Protein AF-A0A8C2CU09-F1 (afdb_monomer_lite)

Radius of gyration: 35.35 Å; chains: 1; bounding box: 83×56×69 Å

InterPro domains:
  IPR028260 FAM177 family [PF14774] (1-52)
  IPR028260 FAM177 family [PTHR31206] (1-93)

Foldseek 3Di:
DVVVVVVVVVVVVVVVVVVCVVVCVPPDPCVVVVVVVVVVVVVVVVVVVVVVVVVVVVVVVVVVCVVDVDDDPPPDPPDDDDDDDDDDDDDDDDDDDDDDDDDDDDDDD

Sequence (109 aa):
MWRVATSTISVCDYLGEKMASLLGITTPKYQYAIDEYYRIKKEEEEEEEENRLSEEAERRFEEQHNQDGQQPKIEQPEGTASFVNVTFELEQESHATSDANKVPAPIPS

Organism: Cyprinus carpio (NCBI:txid7962)

Secondary structure (DSSP, 8-state):
-HHHHHHHHHHHHHHHHHHHHHTTTTS-TTHHHHHHHHHHHHHHHHHHHHHHHHHHHHHHHHHHHHH-----------S-----------------------PPPPPP-

pLDDT: mean 72.43, std 21.8, range [26.66, 95.94]

Structure (mmCIF, N/CA/C/O backbone):
data_AF-A0A8C2CU09-F1
#
_entry.id   AF-A0A8C2CU09-F1
#
loop_
_atom_site.group_PDB
_atom_site.id
_atom_site.type_symbol
_atom_site.label_atom_id
_atom_site.label_alt_id
_atom_site.label_comp_id
_atom_site.label_asym_id
_atom_site.label_entity_id
_atom_site.label_seq_id
_atom_site.pdbx_PDB_ins_code
_atom_site.Cartn_x
_atom_site.Cartn_y
_atom_site.Cartn_z
_atom_site.occupancy
_atom_site.B_iso_or_equiv
_atom_site.auth_seq_id
_atom_site.auth_comp_id
_atom_site.auth_asym_id
_atom_site.auth_atom_id
_atom_site.pdbx_PDB_model_num
ATOM 1 N N . MET A 1 1 ? 36.358 12.960 -21.775 1.00 60.00 1 MET A N 1
ATOM 2 C CA . MET A 1 1 ? 35.693 11.733 -22.276 1.00 60.00 1 MET A CA 1
ATOM 3 C C . MET A 1 1 ? 35.152 10.822 -21.168 1.00 60.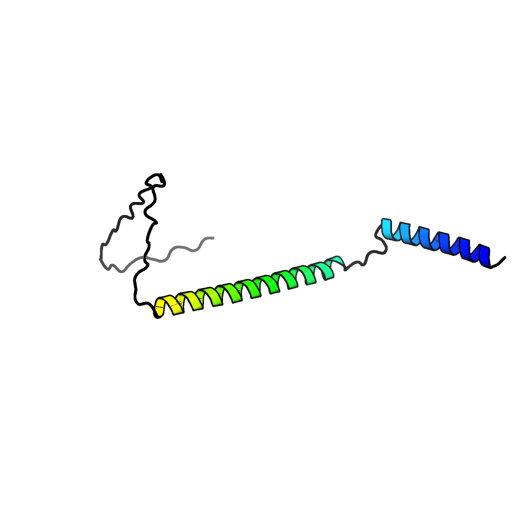00 1 MET A C 1
ATOM 5 O O . MET A 1 1 ? 34.073 10.286 -21.353 1.00 60.00 1 MET A O 1
ATOM 9 N N . TRP A 1 2 ? 35.806 10.692 -20.004 1.00 64.12 2 TRP A N 1
ATOM 10 C CA . TRP A 1 2 ? 35.372 9.773 -18.930 1.00 64.12 2 TRP A CA 1
ATOM 11 C C . TRP A 1 2 ? 33.961 10.046 -18.361 1.00 64.12 2 TRP A C 1
ATOM 13 O O . TRP A 1 2 ? 33.202 9.115 -18.138 1.00 64.12 2 TRP A O 1
ATOM 23 N N . ARG A 1 3 ? 33.558 11.321 -18.241 1.00 69.56 3 ARG A N 1
ATOM 24 C CA . ARG A 1 3 ? 32.243 11.723 -17.694 1.00 69.56 3 ARG A CA 1
ATOM 25 C C . ARG A 1 3 ? 31.033 11.211 -18.494 1.00 69.56 3 ARG A C 1
ATOM 27 O O . ARG A 1 3 ? 29.991 10.947 -17.911 1.00 69.56 3 ARG A O 1
ATOM 34 N N . VAL A 1 4 ? 31.157 11.073 -19.817 1.00 76.75 4 VAL A N 1
ATOM 35 C CA . VAL A 1 4 ? 30.044 10.650 -20.696 1.00 76.75 4 VAL A CA 1
ATOM 36 C C . VAL A 1 4 ? 29.816 9.137 -20.600 1.00 76.75 4 VAL A C 1
ATOM 38 O O . VAL A 1 4 ? 28.677 8.670 -20.604 1.00 76.75 4 VAL A O 1
ATOM 41 N N . ALA A 1 5 ? 30.902 8.376 -20.427 1.00 73.81 5 ALA A N 1
ATOM 42 C CA . ALA A 1 5 ? 30.838 6.944 -20.154 1.00 73.81 5 ALA A CA 1
ATOM 43 C C . ALA A 1 5 ? 30.133 6.664 -18.813 1.00 73.81 5 ALA A C 1
ATOM 45 O O . ALA A 1 5 ? 29.277 5.784 -18.747 1.00 73.81 5 ALA A O 1
ATOM 46 N N . THR A 1 6 ? 30.405 7.467 -17.775 1.00 81.69 6 THR A N 1
ATOM 47 C CA . THR A 1 6 ? 29.735 7.344 -16.468 1.00 81.69 6 THR A CA 1
ATOM 48 C C . THR A 1 6 ? 28.250 7.729 -16.515 1.00 81.69 6 THR A C 1
ATOM 50 O O . THR A 1 6 ? 27.431 7.126 -15.830 1.00 81.69 6 THR A O 1
ATOM 53 N N . SER A 1 7 ? 27.862 8.699 -17.350 1.00 80.12 7 SER A N 1
ATOM 54 C CA . SER A 1 7 ? 26.437 9.013 -17.538 1.00 80.12 7 SER A CA 1
ATOM 55 C C . SER A 1 7 ? 25.674 7.852 -18.171 1.00 80.12 7 SER A C 1
ATOM 57 O O . SER A 1 7 ? 24.571 7.538 -17.737 1.00 80.12 7 SER A O 1
ATOM 59 N N . THR A 1 8 ? 26.258 7.185 -19.164 1.00 85.62 8 THR A N 1
ATOM 60 C CA . THR A 1 8 ? 25.569 6.089 -19.862 1.00 85.62 8 THR A CA 1
ATOM 61 C C . THR A 1 8 ? 25.401 4.870 -18.953 1.00 85.62 8 THR A C 1
ATOM 63 O O . THR A 1 8 ? 24.310 4.309 -18.903 1.00 85.62 8 THR A O 1
ATOM 66 N N . ILE A 1 9 ? 26.430 4.510 -18.169 1.00 89.31 9 ILE A N 1
ATOM 67 C CA . ILE A 1 9 ? 26.319 3.407 -17.197 1.00 89.31 9 ILE A CA 1
ATOM 68 C C . ILE A 1 9 ? 25.254 3.714 -16.129 1.00 89.31 9 ILE A C 1
ATOM 70 O O . ILE A 1 9 ? 24.418 2.862 -15.864 1.00 89.31 9 ILE A O 1
ATOM 74 N N . SER A 1 10 ? 25.170 4.958 -15.629 1.00 89.31 10 SER A N 1
ATOM 75 C CA . SER A 1 10 ? 24.158 5.329 -14.623 1.00 89.31 10 SER A CA 1
ATOM 76 C C . SER A 1 10 ? 22.715 5.256 -15.132 1.00 89.31 10 SER A C 1
ATOM 78 O O . SER A 1 10 ? 21.803 4.930 -14.376 1.00 89.31 10 SER A O 1
ATOM 80 N N . VAL A 1 11 ? 22.489 5.543 -16.420 1.00 91.69 11 VAL A N 1
ATOM 81 C CA . VAL A 1 11 ? 21.156 5.421 -17.030 1.00 91.69 11 VAL A CA 1
ATOM 82 C C . VAL A 1 11 ? 20.780 3.949 -17.182 1.00 91.69 11 VAL A C 1
ATOM 84 O O . VAL A 1 11 ? 19.631 3.586 -16.929 1.00 91.69 11 VAL A O 1
ATOM 87 N N . CYS A 1 12 ? 21.742 3.098 -17.550 1.00 91.19 12 CYS A N 1
ATOM 88 C CA . CYS A 1 12 ? 21.544 1.652 -17.574 1.00 91.19 12 CYS A CA 1
ATOM 89 C C . CYS A 1 12 ? 21.245 1.091 -16.179 1.00 91.19 12 CYS A C 1
ATOM 91 O O . CYS A 1 12 ? 20.323 0.289 -16.061 1.00 91.19 12 CYS A O 1
ATOM 93 N N . ASP A 1 13 ? 21.953 1.539 -15.139 1.00 90.69 13 ASP A N 1
ATOM 94 C CA . ASP A 1 13 ? 21.698 1.117 -13.756 1.00 90.69 13 ASP A CA 1
ATOM 95 C C . ASP A 1 13 ? 20.285 1.511 -13.312 1.00 90.69 13 ASP A C 1
ATOM 97 O O . ASP A 1 13 ? 19.531 0.666 -12.835 1.00 90.69 13 ASP A O 1
ATOM 101 N N . TYR A 1 14 ? 19.874 2.759 -13.563 1.00 93.19 14 TYR A N 1
ATOM 102 C CA . TYR A 1 14 ? 18.526 3.229 -13.232 1.00 93.19 14 TYR A CA 1
ATOM 103 C C . TYR A 1 14 ? 17.436 2.427 -13.952 1.00 93.19 14 TYR A C 1
ATOM 105 O O . TYR A 1 14 ? 16.456 2.000 -13.338 1.00 93.19 14 TYR A O 1
ATOM 113 N N . LEU A 1 15 ? 17.589 2.204 -15.261 1.00 94.00 15 LEU A N 1
ATOM 114 C CA . LEU A 1 15 ? 16.609 1.439 -16.026 1.00 94.00 15 LEU A CA 1
ATOM 115 C C . LEU A 1 15 ? 16.593 -0.032 -15.590 1.00 94.00 15 LEU A C 1
ATOM 117 O O . LEU A 1 15 ? 15.518 -0.614 -15.455 1.00 94.00 15 LEU A O 1
ATOM 121 N N . GLY A 1 16 ? 17.762 -0.615 -15.323 1.00 94.81 16 GLY A N 1
ATOM 122 C CA . GLY A 1 16 ? 17.910 -1.976 -14.818 1.00 94.81 16 GLY A CA 1
ATOM 123 C C . GLY A 1 16 ? 17.245 -2.163 -13.458 1.00 94.81 16 GLY A C 1
ATOM 124 O O . GLY A 1 16 ? 16.473 -3.102 -13.283 1.00 94.81 16 GLY A O 1
ATOM 125 N N . GLU A 1 17 ? 17.452 -1.235 -12.526 1.00 93.31 17 GLU A N 1
ATOM 126 C CA . GLU A 1 17 ? 16.809 -1.246 -11.211 1.00 93.31 17 GLU A CA 1
ATOM 127 C C . GLU A 1 17 ? 15.287 -1.097 -11.325 1.00 93.31 17 GLU A C 1
ATOM 129 O O . GLU A 1 17 ? 14.536 -1.815 -10.657 1.00 93.31 17 GLU A O 1
ATOM 134 N N . LYS A 1 18 ? 14.804 -0.218 -12.215 1.00 93.56 18 LYS A N 1
ATOM 135 C CA . LYS A 1 18 ? 13.365 -0.065 -12.469 1.00 93.56 18 LYS A CA 1
ATOM 136 C C . LYS A 1 18 ? 12.747 -1.318 -13.074 1.00 93.56 18 LYS A C 1
ATOM 138 O O . LYS A 1 18 ? 11.662 -1.699 -12.645 1.00 93.56 18 LYS A O 1
ATOM 143 N N . MET A 1 19 ? 13.420 -1.981 -14.012 1.00 94.31 19 MET A N 1
ATOM 144 C CA . MET A 1 19 ? 12.953 -3.256 -14.565 1.00 94.31 19 MET A CA 1
ATOM 145 C C . MET A 1 19 ? 12.982 -4.371 -13.513 1.00 94.31 19 MET A C 1
ATOM 147 O O . MET A 1 19 ? 12.026 -5.132 -13.403 1.00 94.31 19 MET A O 1
ATOM 151 N N . ALA A 1 20 ? 14.031 -4.439 -12.693 1.00 93.19 20 ALA A N 1
ATOM 152 C CA . ALA A 1 20 ? 14.145 -5.436 -11.633 1.00 93.19 20 ALA A CA 1
ATOM 153 C C . ALA A 1 20 ? 13.072 -5.248 -10.545 1.00 93.19 20 ALA A C 1
ATOM 155 O O . ALA A 1 20 ? 12.507 -6.230 -10.061 1.00 93.19 20 ALA A O 1
ATOM 156 N N . SER A 1 21 ? 12.737 -3.994 -10.232 1.00 89.12 21 SER A N 1
ATOM 157 C CA . SER A 1 21 ? 11.646 -3.636 -9.317 1.00 89.12 21 SER A CA 1
ATOM 158 C C . SER A 1 21 ? 10.271 -3.911 -9.922 1.00 89.12 21 SER A C 1
ATOM 160 O O . SER A 1 21 ? 9.402 -4.439 -9.237 1.00 89.12 21 SER A O 1
ATOM 162 N N . LEU A 1 22 ? 10.071 -3.616 -11.213 1.00 90.62 22 LEU A N 1
ATOM 163 C CA . LEU A 1 22 ? 8.816 -3.901 -11.916 1.00 90.62 22 LEU A CA 1
ATOM 164 C C . LEU A 1 22 ? 8.522 -5.405 -11.975 1.00 90.62 22 LEU A C 1
ATOM 166 O O . LEU A 1 22 ? 7.378 -5.817 -11.823 1.00 90.62 22 LEU A O 1
ATOM 170 N N . LEU A 1 23 ? 9.558 -6.223 -12.169 1.00 91.00 23 LEU A N 1
ATOM 171 C CA . LEU A 1 23 ? 9.456 -7.684 -12.154 1.00 91.00 23 LEU A CA 1
ATOM 172 C C . LEU A 1 23 ? 9.421 -8.270 -10.731 1.00 91.00 23 LEU A C 1
ATOM 174 O O . LEU A 1 23 ? 9.335 -9.486 -10.580 1.00 91.00 23 LEU A O 1
ATOM 178 N N . GLY A 1 24 ? 9.516 -7.435 -9.691 1.00 88.38 24 GLY A N 1
ATOM 179 C CA . GLY A 1 24 ? 9.506 -7.861 -8.290 1.00 88.38 24 GLY A CA 1
ATOM 180 C C . GLY A 1 24 ? 10.721 -8.694 -7.870 1.00 88.38 24 GLY A C 1
ATOM 181 O O . GLY A 1 24 ? 10.702 -9.314 -6.811 1.00 88.38 24 GLY A O 1
ATOM 182 N N . ILE A 1 25 ? 11.786 -8.720 -8.678 1.00 89.75 25 ILE A N 1
ATOM 183 C CA . ILE A 1 25 ? 13.001 -9.509 -8.412 1.00 89.75 25 ILE A CA 1
ATOM 184 C C . ILE A 1 25 ? 13.797 -8.900 -7.250 1.00 89.75 25 ILE A C 1
ATOM 186 O O . ILE A 1 25 ? 14.483 -9.613 -6.521 1.00 89.75 25 ILE A O 1
ATOM 190 N N . THR A 1 26 ? 13.693 -7.584 -7.059 1.00 90.56 26 THR A N 1
ATOM 191 C CA . THR A 1 26 ? 14.327 -6.856 -5.949 1.00 90.56 26 THR A CA 1
ATOM 192 C C . THR A 1 26 ? 13.473 -6.819 -4.682 1.00 90.56 26 THR A C 1
ATOM 194 O O . THR A 1 26 ? 13.938 -6.326 -3.656 1.00 90.56 26 THR A O 1
ATOM 197 N N . THR A 1 27 ? 12.245 -7.346 -4.716 1.00 86.44 27 THR A N 1
ATOM 198 C CA . THR A 1 27 ? 11.358 -7.365 -3.548 1.00 86.44 27 THR A CA 1
ATOM 199 C C . THR A 1 27 ? 11.888 -8.343 -2.488 1.00 86.44 27 THR A C 1
ATOM 201 O O . THR A 1 27 ? 12.280 -9.465 -2.830 1.00 86.44 27 THR A O 1
ATOM 204 N N . PRO A 1 28 ? 11.899 -7.981 -1.188 1.00 85.81 2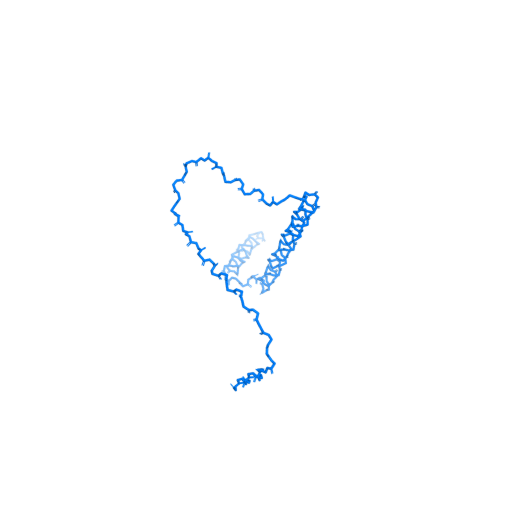8 PRO A N 1
ATOM 205 C CA . PRO A 1 28 ? 12.388 -8.876 -0.146 1.00 85.81 28 PRO A CA 1
ATOM 206 C C . PRO A 1 28 ? 11.478 -10.102 -0.007 1.00 85.81 28 PRO A C 1
ATOM 208 O O . PRO A 1 28 ? 10.269 -9.970 0.175 1.00 85.81 28 PRO A O 1
ATOM 211 N N . LYS A 1 29 ? 12.067 -11.305 -0.012 1.00 84.19 29 LYS A N 1
ATOM 212 C CA . LYS A 1 29 ? 11.329 -12.584 0.059 1.00 84.19 29 LYS A CA 1
ATOM 213 C C . LYS A 1 29 ? 10.379 -12.712 1.254 1.00 84.19 29 LYS A C 1
ATOM 215 O O . LYS A 1 29 ? 9.370 -13.395 1.139 1.00 84.19 29 LYS A O 1
ATOM 220 N N . TYR A 1 30 ? 10.721 -12.099 2.387 1.00 87.44 30 TYR A N 1
ATOM 221 C CA . TYR A 1 30 ? 10.009 -12.275 3.656 1.00 87.44 30 TYR A CA 1
ATOM 222 C C . TYR A 1 30 ? 9.315 -11.006 4.155 1.00 87.44 30 TYR A C 1
ATOM 224 O O . TYR A 1 30 ? 8.811 -11.012 5.272 1.00 87.44 30 TYR A O 1
ATOM 232 N N . GLN A 1 31 ? 9.258 -9.935 3.353 1.00 86.31 31 GLN A N 1
ATOM 233 C CA . GLN A 1 31 ? 8.626 -8.684 3.790 1.00 86.31 31 GLN A CA 1
ATOM 234 C C . GLN A 1 31 ? 7.161 -8.903 4.181 1.00 86.31 31 GLN A C 1
ATOM 236 O O . GLN A 1 31 ? 6.740 -8.441 5.229 1.00 86.31 31 GLN A O 1
ATOM 241 N N . TYR A 1 32 ? 6.435 -9.725 3.416 1.00 86.62 32 TYR A N 1
ATOM 242 C CA . TYR A 1 32 ? 5.061 -10.110 3.740 1.00 86.62 32 TYR A CA 1
ATOM 243 C C . TYR A 1 32 ? 4.929 -10.740 5.135 1.00 86.62 32 TYR A C 1
ATOM 245 O O . TYR A 1 32 ? 4.034 -10.384 5.888 1.00 86.62 32 TYR A O 1
ATOM 253 N N . ALA A 1 33 ? 5.839 -11.646 5.505 1.00 89.06 33 ALA A N 1
ATOM 254 C CA . ALA A 1 33 ? 5.789 -12.315 6.805 1.00 89.06 33 ALA A CA 1
ATOM 255 C C . ALA A 1 33 ? 6.079 -11.349 7.964 1.00 89.06 33 ALA A C 1
ATOM 257 O O . ALA A 1 33 ? 5.516 -11.489 9.046 1.00 89.06 33 ALA A O 1
ATOM 258 N N . ILE A 1 34 ? 6.957 -10.373 7.730 1.00 90.81 34 ILE A N 1
ATOM 259 C CA . ILE A 1 34 ? 7.266 -9.321 8.700 1.00 90.81 34 ILE A CA 1
ATOM 260 C C . ILE A 1 34 ? 6.045 -8.418 8.881 1.00 90.81 34 ILE A C 1
ATOM 262 O O . ILE A 1 34 ? 5.622 -8.178 10.009 1.00 90.81 34 ILE A O 1
ATOM 266 N N . ASP A 1 35 ? 5.460 -7.952 7.781 1.00 92.88 35 ASP A N 1
ATOM 267 C CA . ASP A 1 35 ? 4.306 -7.057 7.810 1.00 92.88 35 ASP A CA 1
ATOM 268 C C . ASP A 1 35 ? 3.096 -7.734 8.473 1.00 92.88 35 ASP A C 1
ATOM 270 O O . ASP A 1 35 ? 2.426 -7.122 9.302 1.00 92.88 35 ASP A O 1
ATOM 274 N N . GLU A 1 36 ? 2.864 -9.017 8.182 1.00 92.62 36 GLU A N 1
ATOM 275 C CA . GLU A 1 36 ? 1.788 -9.808 8.786 1.00 92.62 36 GLU A CA 1
ATOM 276 C C . GLU A 1 36 ? 1.977 -9.979 10.299 1.00 92.62 36 GLU A C 1
ATOM 278 O O . GLU A 1 36 ? 1.020 -9.844 11.058 1.00 92.62 36 GLU A O 1
ATOM 283 N N . TYR A 1 37 ? 3.215 -10.202 10.759 1.00 92.88 37 TYR A N 1
ATOM 284 C CA . TYR A 1 37 ? 3.525 -10.245 12.190 1.00 92.88 37 TYR A CA 1
ATOM 285 C C . TYR A 1 37 ? 3.155 -8.930 12.885 1.00 92.88 37 TYR A C 1
ATOM 287 O O . TYR A 1 37 ? 2.520 -8.944 13.938 1.00 92.88 37 TYR A O 1
ATOM 295 N N . TYR A 1 38 ? 3.514 -7.789 12.291 1.00 94.50 38 TYR A N 1
ATOM 296 C CA . TYR A 1 38 ? 3.156 -6.489 12.858 1.00 94.50 38 TYR A CA 1
ATOM 297 C C . TYR A 1 38 ? 1.652 -6.209 12.789 1.00 94.50 38 TYR A C 1
ATOM 299 O O . TYR A 1 38 ? 1.120 -5.586 13.706 1.00 94.50 38 TYR A O 1
ATOM 307 N N . ARG A 1 39 ? 0.961 -6.686 11.746 1.00 95.19 39 ARG A N 1
ATOM 308 C CA . ARG A 1 39 ? -0.499 -6.581 11.619 1.00 95.19 39 ARG A CA 1
ATOM 309 C C . ARG A 1 39 ? -1.206 -7.328 12.749 1.00 95.19 39 ARG A C 1
ATOM 311 O O . ARG A 1 39 ? -2.034 -6.733 13.426 1.00 95.19 39 ARG A O 1
ATOM 318 N N . ILE A 1 40 ? -0.842 -8.592 12.964 1.00 95.06 40 ILE A N 1
ATOM 319 C CA . ILE A 1 40 ? -1.437 -9.447 14.000 1.00 95.06 40 ILE A CA 1
ATOM 320 C C . ILE A 1 40 ? -1.132 -8.897 15.391 1.00 95.06 40 ILE A C 1
ATOM 322 O O . ILE A 1 40 ? -2.032 -8.768 16.206 1.00 95.06 40 ILE A O 1
ATOM 326 N N . LYS A 1 41 ? 0.122 -8.508 15.649 1.00 95.94 41 LYS A N 1
ATOM 327 C CA . LYS A 1 41 ? 0.516 -7.960 16.951 1.00 95.94 41 LYS A CA 1
ATOM 328 C C . LYS A 1 41 ? -0.282 -6.707 17.323 1.00 95.94 41 LYS A C 1
ATOM 330 O O . LYS A 1 41 ? -0.596 -6.502 18.487 1.00 95.94 41 LYS A O 1
ATOM 335 N N . LYS A 1 42 ? -0.573 -5.858 16.337 1.00 95.25 42 LYS A N 1
ATOM 336 C CA . LYS A 1 42 ? -1.375 -4.654 16.547 1.00 95.25 42 LYS A CA 1
ATOM 337 C C . LYS A 1 42 ? -2.840 -4.993 16.848 1.00 95.25 42 LYS A C 1
ATOM 339 O O . LYS A 1 42 ? -3.431 -4.361 17.709 1.00 95.25 42 LYS A O 1
ATOM 344 N N . GLU A 1 43 ? -3.404 -5.964 16.136 1.0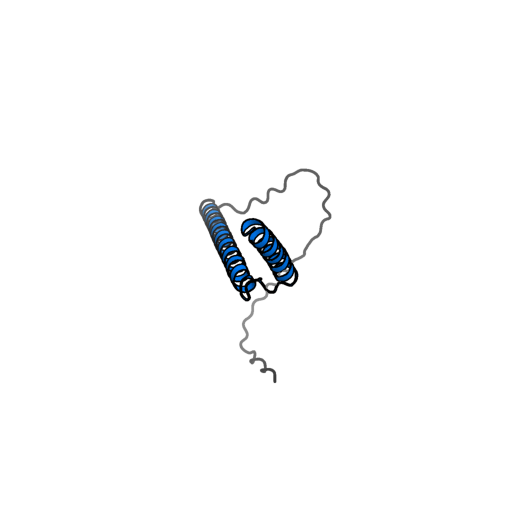0 93.94 43 GLU A N 1
ATOM 345 C CA . GLU A 1 43 ? -4.777 -6.443 16.347 1.00 93.94 43 GLU A CA 1
ATOM 346 C C . GLU A 1 43 ? -4.946 -7.063 17.746 1.00 93.94 43 GLU A C 1
ATOM 348 O O . GLU A 1 43 ? -5.898 -6.736 18.443 1.00 93.94 43 GLU A O 1
ATOM 353 N N . GLU A 1 44 ? -3.973 -7.863 18.191 1.00 94.44 44 GLU A N 1
ATOM 354 C CA . GLU A 1 44 ? -3.935 -8.449 19.540 1.00 94.44 44 GLU A CA 1
ATOM 355 C C . GLU A 1 44 ? -3.860 -7.370 20.635 1.00 94.44 44 GLU A C 1
ATOM 357 O O . GLU A 1 44 ? -4.597 -7.427 21.614 1.00 94.44 44 GLU A O 1
ATOM 362 N N . GLU A 1 45 ? -3.022 -6.344 20.450 1.00 95.38 45 GLU A N 1
ATOM 363 C CA . GLU A 1 45 ? -2.931 -5.218 21.389 1.00 95.38 45 GLU A CA 1
ATOM 364 C C . GLU A 1 45 ? -4.257 -4.443 21.475 1.00 95.38 45 GLU A C 1
ATOM 366 O O . GLU A 1 45 ? -4.717 -4.139 22.572 1.00 95.38 45 GLU A O 1
ATOM 371 N N . GLU A 1 46 ? -4.908 -4.162 20.342 1.00 94.75 46 GLU A N 1
ATOM 372 C CA . GLU A 1 46 ? -6.211 -3.482 20.310 1.00 94.75 46 GLU A CA 1
ATOM 373 C C . GLU A 1 46 ? -7.312 -4.301 21.015 1.00 94.75 46 GLU A C 1
ATOM 375 O O . GLU A 1 46 ? -8.096 -3.734 21.780 1.00 94.75 46 GLU A O 1
ATOM 380 N N . GLU A 1 47 ? -7.340 -5.624 20.821 1.00 94.31 47 GLU A N 1
ATOM 381 C CA . GLU A 1 47 ? -8.288 -6.527 21.490 1.00 94.31 47 GLU A CA 1
ATOM 382 C C . GLU A 1 47 ? -8.059 -6.575 23.011 1.00 94.31 47 GLU A C 1
ATOM 384 O O . GLU A 1 47 ? -9.012 -6.512 23.792 1.00 94.31 47 GLU A O 1
ATOM 389 N N . GLU A 1 48 ? -6.800 -6.614 23.462 1.00 94.62 48 GLU A N 1
ATOM 390 C CA . GLU A 1 48 ? -6.466 -6.547 24.889 1.00 94.62 48 GLU A CA 1
ATOM 391 C C . GLU A 1 48 ? -6.923 -5.227 25.529 1.00 94.62 48 GLU A C 1
ATOM 393 O O . GLU A 1 48 ? -7.420 -5.215 26.663 1.00 94.62 48 GLU A O 1
ATOM 398 N N . GLU A 1 49 ? -6.773 -4.102 24.824 1.00 94.06 49 GLU A N 1
ATOM 399 C CA . GLU A 1 49 ? -7.230 -2.799 25.311 1.00 94.06 49 GLU A CA 1
ATOM 400 C C . GLU A 1 49 ? -8.755 -2.697 25.373 1.00 94.06 49 GLU A C 1
ATOM 402 O O . GLU A 1 49 ? -9.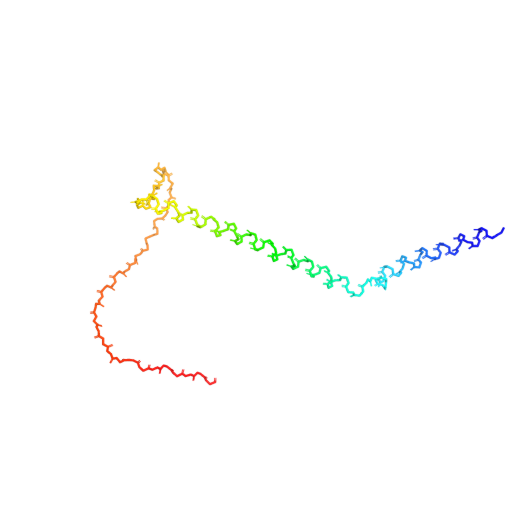288 -2.169 26.357 1.00 94.06 49 GLU A O 1
ATOM 407 N N . GLU A 1 50 ? -9.455 -3.215 24.363 1.00 93.50 50 GLU A N 1
ATOM 408 C CA . GLU A 1 50 ? -10.916 -3.285 24.348 1.00 93.50 50 GLU A CA 1
ATOM 409 C C . GLU A 1 50 ? -11.430 -4.153 25.498 1.00 93.50 50 GLU A C 1
ATOM 411 O O . GLU A 1 50 ? -12.304 -3.719 26.255 1.00 93.50 50 GLU A O 1
ATOM 416 N N . ASN A 1 51 ? -10.843 -5.337 25.691 1.00 93.75 51 ASN A N 1
ATOM 417 C CA . ASN A 1 51 ? -11.215 -6.230 26.780 1.00 93.75 51 ASN A CA 1
ATOM 418 C C . ASN A 1 51 ? -10.993 -5.563 28.145 1.00 93.75 51 ASN A C 1
ATOM 420 O O . ASN A 1 51 ? -11.892 -5.554 28.985 1.00 93.75 51 ASN A O 1
ATOM 424 N N . ARG A 1 52 ? -9.841 -4.908 28.350 1.00 94.88 52 ARG A N 1
ATOM 425 C CA . ARG A 1 52 ? -9.557 -4.158 29.585 1.00 94.88 52 ARG A CA 1
ATOM 426 C C . ARG A 1 52 ? -10.602 -3.070 29.843 1.00 94.88 52 ARG A C 1
ATOM 428 O O . ARG A 1 52 ? -11.057 -2.914 30.976 1.00 94.88 52 ARG A O 1
ATOM 435 N N . LEU A 1 53 ? -10.992 -2.321 28.811 1.00 94.75 53 LEU A N 1
ATOM 436 C CA . LEU A 1 53 ? -12.008 -1.276 28.931 1.00 94.75 53 LEU A CA 1
ATOM 437 C C . LEU A 1 53 ? -13.396 -1.858 29.238 1.00 94.75 53 LEU A C 1
ATOM 439 O O . LEU A 1 53 ? -14.121 -1.297 30.061 1.00 94.75 53 LEU A O 1
ATOM 443 N N . SER A 1 54 ? -13.750 -2.980 28.608 1.00 93.00 54 SER A N 1
ATOM 444 C CA . SER A 1 54 ? -15.002 -3.697 28.856 1.00 93.00 54 SER A CA 1
ATOM 445 C C . SER A 1 54 ? -15.076 -4.204 30.296 1.00 93.00 54 SER A C 1
ATOM 447 O O . SER A 1 54 ? -16.045 -3.922 30.999 1.00 93.00 54 SER A O 1
ATOM 449 N N . GLU A 1 55 ? -14.020 -4.862 30.779 1.00 94.00 55 GLU A N 1
ATOM 450 C CA . GLU A 1 55 ? -13.924 -5.327 32.166 1.00 94.00 55 GLU A CA 1
ATOM 451 C C . GLU A 1 55 ? -14.012 -4.167 33.172 1.00 94.00 55 GLU A C 1
ATOM 453 O O . GLU A 1 55 ? -14.642 -4.283 34.224 1.00 94.00 55 GLU A O 1
ATOM 458 N N . GLU A 1 56 ? -13.388 -3.020 32.884 1.00 92.69 56 GLU A N 1
ATOM 459 C CA . GLU A 1 56 ? -13.509 -1.825 33.727 1.00 92.69 56 GLU A CA 1
ATOM 460 C C . GLU A 1 56 ? -14.927 -1.248 33.738 1.00 92.69 56 GLU A C 1
ATOM 462 O O . GLU A 1 56 ? -15.398 -0.807 34.791 1.00 92.69 56 GLU A O 1
ATOM 467 N N . ALA A 1 57 ? -15.611 -1.243 32.594 1.00 91.12 57 ALA A N 1
ATOM 468 C CA . ALA A 1 57 ? -16.992 -0.792 32.497 1.00 91.12 57 ALA A CA 1
ATOM 469 C C . ALA A 1 57 ? -17.942 -1.715 33.276 1.00 91.12 57 ALA A C 1
ATOM 471 O O . ALA A 1 57 ? -18.788 -1.218 34.023 1.00 91.12 57 ALA A O 1
ATOM 472 N N . GLU A 1 58 ? -17.764 -3.032 33.161 1.00 89.94 58 GLU A N 1
ATOM 473 C CA . GLU A 1 58 ? -18.546 -4.032 33.892 1.00 89.94 58 GLU A CA 1
ATOM 474 C C . GLU A 1 58 ? -18.329 -3.915 35.404 1.00 89.94 58 GLU A C 1
ATOM 476 O O . GLU A 1 58 ? -19.300 -3.788 36.148 1.00 89.94 58 GLU A O 1
ATOM 481 N N . ARG A 1 59 ? -17.074 -3.797 35.866 1.00 90.94 59 ARG A N 1
ATOM 482 C CA . ARG A 1 59 ? -16.777 -3.551 37.290 1.00 90.94 59 ARG A CA 1
ATOM 483 C C . ARG A 1 59 ? -17.453 -2.287 37.816 1.00 90.94 59 ARG A C 1
ATOM 485 O O . ARG A 1 59 ? -18.063 -2.316 38.880 1.00 90.94 59 ARG A O 1
ATOM 492 N N . ARG A 1 60 ? -17.395 -1.175 37.072 1.00 89.94 60 ARG A N 1
ATOM 493 C CA . ARG A 1 60 ? -18.072 0.073 37.474 1.00 89.94 60 ARG A CA 1
ATOM 494 C C . ARG A 1 60 ? -19.588 -0.082 37.534 1.00 89.94 60 ARG A C 1
ATOM 496 O O . ARG A 1 60 ? -20.221 0.522 38.397 1.00 89.94 60 ARG A O 1
ATOM 503 N N . PHE A 1 61 ? -20.169 -0.853 36.619 1.00 89.25 61 PHE A N 1
ATOM 504 C CA . PHE A 1 61 ? -21.599 -1.139 36.615 1.00 89.25 61 PHE A CA 1
ATOM 505 C C . PHE A 1 61 ? -22.003 -1.990 37.826 1.00 89.25 61 PHE A C 1
ATOM 507 O O . PHE A 1 61 ? -22.952 -1.644 38.530 1.00 89.25 61 PHE A O 1
ATOM 514 N N . GLU A 1 62 ? -21.253 -3.051 38.126 1.00 89.25 62 GLU A N 1
ATOM 515 C CA . GLU A 1 62 ? -21.475 -3.889 39.308 1.00 89.25 62 GLU A CA 1
ATOM 516 C C . GLU A 1 62 ? -21.299 -3.112 40.620 1.00 89.25 62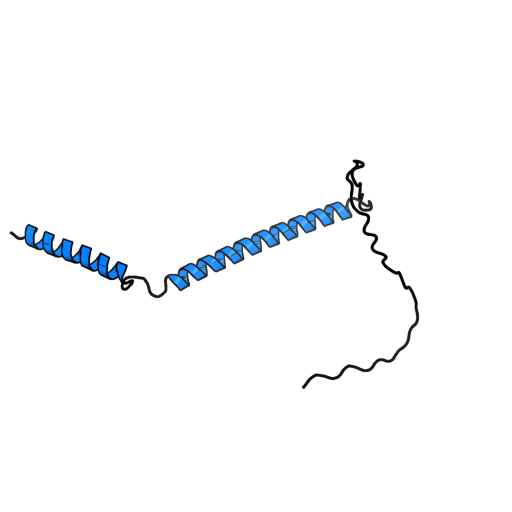 GLU A C 1
ATOM 518 O O . GLU A 1 62 ? -22.074 -3.297 41.561 1.00 89.25 62 GLU A O 1
ATOM 523 N N . GLU A 1 63 ? -20.311 -2.218 40.697 1.00 86.44 63 GLU A N 1
ATOM 524 C CA . GLU A 1 63 ? -20.091 -1.340 41.850 1.00 86.44 63 GLU A CA 1
ATOM 525 C C . GLU A 1 63 ? -21.251 -0.357 42.061 1.00 86.44 63 GLU A C 1
ATOM 527 O O . GLU A 1 63 ? -21.624 -0.103 43.208 1.00 86.44 63 GLU A O 1
ATOM 532 N N . GLN A 1 64 ? -21.836 0.188 40.986 1.00 78.62 64 GLN A N 1
ATOM 533 C CA . GLN A 1 64 ? -23.037 1.030 41.064 1.00 78.62 64 GLN A CA 1
ATOM 534 C C . GLN A 1 64 ? -24.261 0.214 41.499 1.00 78.62 64 GLN A C 1
ATOM 536 O O . GLN A 1 64 ? -24.967 0.615 42.421 1.00 78.62 64 GLN A O 1
ATOM 541 N N . HIS A 1 65 ? -24.469 -0.967 40.912 1.00 72.31 65 HIS A N 1
ATOM 542 C CA . HIS A 1 65 ? -25.582 -1.855 41.258 1.00 72.31 65 HIS A CA 1
ATOM 543 C C . HIS A 1 65 ? -25.509 -2.374 42.707 1.00 72.31 65 HIS A C 1
ATOM 545 O O . HIS A 1 65 ? -26.535 -2.593 43.342 1.00 72.31 65 HIS A O 1
ATOM 551 N N . ASN A 1 66 ? -24.309 -2.575 43.262 1.00 70.19 66 ASN A N 1
ATOM 552 C CA . ASN A 1 66 ? -24.151 -2.968 44.667 1.00 70.19 66 ASN A CA 1
ATOM 553 C C . ASN A 1 66 ? -24.295 -1.795 45.655 1.00 70.19 66 ASN A C 1
ATOM 555 O O . ASN A 1 66 ? -24.602 -2.030 46.824 1.00 70.19 66 ASN A O 1
ATOM 559 N N . GLN A 1 67 ? -24.071 -0.548 45.221 1.00 61.84 67 GLN A N 1
ATOM 560 C CA . GLN A 1 67 ? -24.261 0.648 46.054 1.00 61.84 67 GLN A CA 1
ATOM 561 C C . GLN A 1 67 ? -25.727 1.105 46.100 1.00 61.84 67 GLN A C 1
ATOM 563 O O . GLN A 1 67 ? -26.194 1.536 47.155 1.00 61.84 67 GLN A O 1
ATOM 568 N N . ASP A 1 68 ? -26.465 0.946 45.001 1.00 55.53 68 ASP A N 1
ATOM 569 C CA . ASP A 1 68 ? -27.894 1.235 44.921 1.00 55.53 68 ASP A CA 1
ATOM 570 C C . ASP A 1 68 ? -28.708 -0.055 45.098 1.00 55.53 68 ASP A C 1
ATOM 572 O O . ASP A 1 68 ? -28.909 -0.821 44.163 1.00 55.53 68 ASP A O 1
ATOM 576 N N . GLY A 1 69 ? -29.247 -0.301 46.296 1.00 56.88 69 GLY A N 1
ATOM 577 C CA . GLY A 1 69 ? -30.172 -1.415 46.570 1.00 56.88 69 GLY A CA 1
ATOM 578 C C . GLY A 1 69 ? -31.548 -1.300 45.883 1.00 56.88 69 GLY A C 1
ATOM 579 O O . GLY A 1 69 ? -32.562 -1.650 46.488 1.00 56.88 69 GLY A O 1
ATOM 580 N N . GLN A 1 70 ? -31.621 -0.779 44.657 1.00 47.59 70 GLN A N 1
ATOM 581 C CA . GLN A 1 70 ? -32.855 -0.443 43.954 1.00 47.59 70 GLN A CA 1
ATOM 582 C C . GLN A 1 70 ? -32.991 -1.266 42.664 1.00 47.59 70 GLN A C 1
ATOM 584 O O . GLN A 1 70 ? -32.121 -1.266 41.800 1.00 47.59 70 GLN A O 1
ATOM 589 N N . GLN A 1 71 ? -34.132 -1.948 42.536 1.00 47.97 71 GLN A N 1
ATOM 590 C CA . GLN A 1 71 ? -34.546 -2.686 41.341 1.00 47.97 71 GLN A CA 1
ATOM 591 C C . GLN A 1 71 ? -34.419 -1.864 40.043 1.00 47.97 71 GLN A C 1
ATOM 593 O O . GLN A 1 71 ? -34.625 -0.646 40.082 1.00 47.97 71 GLN A O 1
ATOM 598 N N . PRO A 1 72 ? -34.155 -2.515 38.889 1.00 50.72 72 PRO A N 1
ATOM 599 C CA . PRO A 1 72 ? -33.936 -1.833 37.618 1.00 50.72 72 PRO A CA 1
ATOM 600 C C . PRO A 1 72 ? -35.160 -0.994 37.246 1.00 50.72 72 PRO A C 1
ATOM 602 O O . PRO A 1 72 ? -36.237 -1.514 36.950 1.00 50.72 72 PRO A O 1
ATOM 605 N N . LYS A 1 73 ? -35.000 0.331 37.269 1.00 47.84 73 LYS A N 1
ATOM 606 C CA . LYS A 1 73 ? -36.039 1.273 36.860 1.00 47.84 73 LYS A CA 1
ATOM 607 C C . LYS A 1 73 ? -36.098 1.295 35.331 1.00 47.84 73 LYS A C 1
ATOM 609 O O . LYS A 1 73 ? -35.440 2.100 34.682 1.00 47.84 73 LYS A O 1
ATOM 614 N N . ILE A 1 74 ? -36.880 0.384 34.755 1.00 52.19 74 ILE A N 1
ATOM 615 C CA . ILE A 1 74 ? -37.282 0.431 33.344 1.00 52.19 74 ILE A CA 1
ATOM 616 C C . ILE A 1 74 ? -38.357 1.523 33.224 1.00 52.19 74 ILE A C 1
ATOM 618 O O . ILE A 1 74 ? -39.545 1.238 33.103 1.00 52.19 74 ILE A O 1
ATOM 622 N N . GLU A 1 75 ? -37.971 2.795 33.334 1.00 52.44 75 GLU A N 1
ATOM 623 C CA . GLU A 1 75 ? -38.863 3.890 32.946 1.00 52.44 75 GLU A CA 1
ATOM 624 C C . GLU A 1 75 ? -38.827 4.011 31.423 1.00 52.44 75 GLU A C 1
ATOM 626 O O . GLU A 1 75 ? -37.980 4.678 30.830 1.00 52.44 75 GLU A O 1
ATOM 631 N N . GLN A 1 76 ? -39.759 3.298 30.788 1.00 40.47 76 GLN A N 1
ATOM 632 C CA . GLN A 1 76 ? -40.145 3.544 29.408 1.00 40.47 76 GLN A CA 1
ATOM 633 C C . GLN A 1 76 ? -40.615 5.007 29.312 1.00 40.47 76 GLN A C 1
ATOM 635 O O . GLN A 1 76 ? -41.498 5.397 30.080 1.00 40.47 76 GLN A O 1
ATOM 640 N N . PRO A 1 77 ? -40.047 5.841 28.421 1.00 46.25 77 PRO A N 1
ATOM 641 C CA . PRO A 1 77 ? -40.499 7.216 28.286 1.00 46.25 77 PRO A CA 1
ATOM 642 C C . PRO A 1 77 ? -41.964 7.214 27.841 1.00 46.25 77 PRO A C 1
ATOM 644 O O . PRO A 1 77 ? -42.297 6.687 26.777 1.00 46.25 77 PRO A O 1
ATOM 647 N N . GLU A 1 78 ? -42.840 7.795 28.664 1.00 49.94 78 GLU A N 1
ATOM 648 C CA . GLU A 1 78 ? -44.222 8.095 28.294 1.00 49.94 78 GLU A CA 1
ATOM 649 C C . GLU A 1 78 ? -44.218 9.100 27.138 1.00 49.94 78 GLU A C 1
ATOM 651 O O . GLU A 1 78 ? -44.191 10.316 27.312 1.00 49.94 78 GLU A O 1
ATOM 656 N N . GLY A 1 79 ? -44.187 8.579 25.920 1.00 52.47 79 GLY A N 1
ATOM 657 C CA . GLY A 1 79 ? -44.191 9.373 24.709 1.00 52.47 79 GLY A CA 1
ATOM 658 C C . GLY A 1 79 ? -44.588 8.487 23.552 1.00 52.47 79 GLY A C 1
ATOM 659 O O . GLY A 1 79 ? -43.743 7.815 22.976 1.00 52.47 79 GLY A O 1
ATOM 660 N N . THR A 1 80 ? -45.891 8.468 23.269 1.00 47.97 80 THR A N 1
ATOM 661 C CA . THR A 1 80 ? -46.553 7.918 22.076 1.00 47.97 80 THR A CA 1
ATOM 662 C C . THR A 1 80 ? -45.595 7.536 20.941 1.00 47.97 80 THR A C 1
ATOM 664 O O . THR A 1 80 ? -45.331 8.332 20.040 1.00 47.97 80 THR A O 1
ATOM 667 N N . ALA A 1 81 ? -45.111 6.302 20.946 1.00 49.94 81 ALA A N 1
ATOM 668 C CA . ALA A 1 81 ? -44.513 5.690 19.777 1.00 49.94 81 ALA A CA 1
ATOM 669 C C . ALA A 1 81 ? -45.227 4.357 19.572 1.00 49.94 81 ALA A C 1
ATOM 671 O O . ALA A 1 81 ? -45.322 3.514 20.453 1.00 49.94 81 ALA A O 1
ATOM 672 N N . SER A 1 82 ? -45.850 4.247 18.407 1.00 52.72 82 SER A N 1
ATOM 673 C CA . SER A 1 82 ? -46.588 3.083 17.945 1.00 52.72 82 SER A CA 1
ATOM 674 C C . SER A 1 82 ? -45.633 1.895 17.814 1.00 52.72 82 SER A C 1
ATOM 676 O O . SER A 1 82 ? -44.970 1.760 16.788 1.00 52.72 82 SER A O 1
ATOM 678 N N . PHE A 1 83 ? -45.568 1.027 18.819 1.00 44.31 83 PHE A N 1
ATOM 679 C CA . PHE A 1 83 ? -44.882 -0.260 18.724 1.00 44.31 83 PHE A CA 1
ATOM 680 C C . PHE A 1 83 ? -45.886 -1.405 18.845 1.00 44.31 83 PHE A C 1
ATOM 682 O O . PHE A 1 83 ? -46.717 -1.466 19.749 1.00 44.31 83 PHE A O 1
ATOM 689 N N . VAL A 1 84 ? -45.809 -2.285 17.852 1.00 50.62 84 VAL A N 1
ATOM 690 C CA . VAL A 1 84 ? -46.579 -3.516 17.694 1.00 50.62 84 VAL A CA 1
ATOM 691 C C . VAL A 1 84 ? -46.340 -4.402 18.918 1.00 50.62 84 VAL A C 1
ATOM 693 O O . VAL A 1 84 ? -45.196 -4.705 19.248 1.00 50.62 84 VAL A O 1
ATOM 696 N N . ASN A 1 85 ? -47.411 -4.788 19.607 1.00 41.09 85 ASN A N 1
ATOM 697 C CA . ASN A 1 85 ? -47.344 -5.578 20.832 1.00 41.09 85 ASN A CA 1
ATOM 698 C C . ASN A 1 85 ? -46.951 -7.030 20.504 1.00 41.09 85 ASN A C 1
ATOM 700 O O . ASN A 1 85 ? -47.792 -7.807 20.054 1.00 41.09 85 ASN A O 1
ATOM 704 N N . VAL A 1 86 ? -45.680 -7.393 20.695 1.00 51.00 86 VAL A N 1
ATOM 705 C CA . VAL A 1 86 ? -45.225 -8.791 20.639 1.00 51.00 86 VAL A CA 1
ATOM 706 C C . VAL A 1 86 ? -45.199 -9.324 22.067 1.00 51.00 86 VAL A C 1
ATOM 708 O O . VAL A 1 86 ? -44.277 -9.054 22.830 1.00 51.00 86 VAL A O 1
ATOM 711 N N . THR A 1 87 ? -46.247 -10.052 22.443 1.00 54.31 87 THR A N 1
ATOM 712 C CA . THR A 1 87 ? -46.333 -10.746 23.731 1.00 54.31 87 THR A CA 1
ATOM 713 C C . THR A 1 87 ? -45.561 -12.060 23.635 1.00 54.31 87 THR A C 1
ATOM 715 O O . THR A 1 87 ? -45.916 -12.924 22.838 1.00 54.31 87 THR A O 1
ATOM 718 N N . PHE A 1 88 ? -44.495 -12.201 24.425 1.00 49.16 88 PHE A N 1
ATOM 719 C CA . PHE A 1 88 ? -43.790 -13.469 24.603 1.00 49.16 88 PHE A CA 1
ATOM 720 C C . PHE A 1 88 ? -44.305 -14.114 25.892 1.00 49.16 88 PHE A C 1
ATOM 722 O O . PHE A 1 88 ? -44.056 -13.614 26.988 1.00 49.16 88 PHE A O 1
ATOM 729 N N . GLU A 1 89 ? -45.092 -15.177 25.748 1.00 35.16 89 GLU A N 1
ATOM 730 C CA . GLU A 1 89 ? -45.655 -15.936 26.862 1.00 35.16 89 GLU A CA 1
ATOM 731 C C . GLU A 1 89 ? -44.619 -16.971 27.318 1.00 35.16 89 GLU A C 1
ATOM 733 O O . GLU A 1 89 ? -44.356 -17.957 26.633 1.00 35.16 89 GLU A O 1
ATOM 738 N N . LEU A 1 90 ? -43.960 -16.699 28.446 1.00 47.66 90 LEU A N 1
ATOM 739 C CA . LEU A 1 90 ? -43.058 -17.643 29.097 1.00 47.66 90 LEU A CA 1
ATOM 740 C C . LEU A 1 90 ? -43.895 -18.498 30.055 1.00 47.66 90 LEU A C 1
ATOM 742 O O . LEU A 1 90 ? -44.146 -18.090 31.189 1.00 47.66 90 LEU A O 1
ATOM 746 N N . GLU A 1 91 ? -44.362 -19.657 29.586 1.00 32.03 91 GLU A N 1
ATOM 747 C CA . GLU A 1 91 ? -45.034 -20.639 30.442 1.00 32.03 91 GLU A CA 1
ATOM 748 C C . GLU A 1 91 ? -44.101 -21.070 31.583 1.00 32.03 91 GLU A C 1
ATOM 750 O O . GLU A 1 91 ? -43.053 -21.690 31.392 1.00 32.03 91 GLU A O 1
ATOM 755 N N . GLN A 1 92 ? -44.502 -20.701 32.796 1.00 43.88 92 GLN A N 1
ATOM 756 C CA . GLN A 1 92 ? -43.910 -21.121 34.053 1.00 43.88 92 GLN A CA 1
ATOM 757 C C . GLN A 1 92 ? -44.524 -22.467 34.446 1.00 43.88 92 GLN A C 1
ATOM 759 O O . GLN A 1 92 ? -45.573 -22.500 35.086 1.00 43.88 92 GLN A O 1
ATOM 764 N N . GLU A 1 93 ? -43.872 -23.580 34.106 1.00 26.66 93 GLU A N 1
ATOM 765 C CA . GLU A 1 93 ? -44.236 -24.878 34.680 1.00 26.66 93 GLU A CA 1
ATOM 766 C C . GLU A 1 93 ? -43.294 -25.230 35.838 1.00 26.66 93 GLU A C 1
ATOM 768 O O . GLU A 1 93 ? -42.165 -25.692 35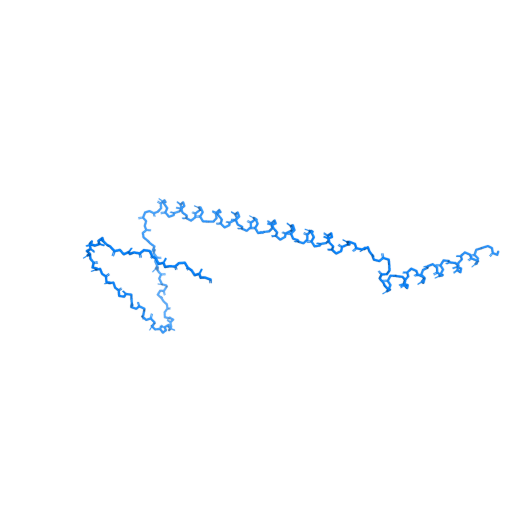.673 1.00 26.66 93 GLU A O 1
ATOM 773 N N . SER A 1 94 ? -43.772 -24.965 37.054 1.00 34.41 94 SER A N 1
ATOM 774 C CA . SER A 1 94 ? -43.217 -25.503 38.289 1.00 34.41 94 SER A CA 1
ATOM 775 C C . SER A 1 94 ? -43.875 -26.848 38.597 1.00 34.41 94 SER A C 1
ATOM 777 O O . SER A 1 94 ? -45.031 -26.870 39.015 1.00 34.41 94 SER A O 1
ATOM 779 N N . HIS A 1 95 ? -43.136 -27.954 38.497 1.00 29.05 95 HIS A N 1
ATOM 780 C CA . HIS A 1 95 ? -43.513 -29.208 39.152 1.00 29.05 95 HIS A CA 1
ATOM 781 C C . HIS A 1 95 ? -42.292 -29.899 39.772 1.00 29.05 95 HIS A C 1
ATOM 783 O O . HIS A 1 95 ? -41.358 -30.331 39.103 1.00 29.05 95 HIS A O 1
ATOM 789 N N . ALA A 1 96 ? -42.312 -29.976 41.103 1.00 39.00 96 ALA A N 1
ATOM 790 C CA . ALA A 1 96 ? -41.410 -30.779 41.911 1.00 39.00 96 ALA A CA 1
ATOM 791 C C . ALA A 1 96 ? -41.730 -32.274 41.751 1.00 39.00 96 ALA A C 1
ATOM 793 O O . ALA A 1 96 ? -42.897 -32.621 41.863 1.00 39.00 96 ALA A O 1
ATOM 794 N N . THR A 1 97 ? -40.712 -33.133 41.592 1.00 30.39 97 THR A N 1
ATOM 795 C CA . THR A 1 97 ? -40.539 -34.408 42.328 1.00 30.39 97 THR A CA 1
ATOM 796 C C . THR A 1 97 ? -39.231 -35.105 41.936 1.00 30.39 97 THR A C 1
ATOM 798 O O . THR A 1 97 ? -38.893 -35.225 40.764 1.00 30.39 97 THR A O 1
ATOM 801 N N . SER A 1 98 ? -38.527 -35.581 42.961 1.00 40.50 98 SER A N 1
ATOM 802 C CA . SER A 1 98 ? -37.393 -36.507 42.933 1.00 40.50 98 SER A CA 1
ATOM 803 C C . SER A 1 98 ? -37.712 -37.800 42.174 1.00 40.50 98 SER A C 1
ATOM 805 O O . SER A 1 98 ? -38.679 -38.456 42.540 1.00 40.50 98 SER A O 1
ATOM 807 N N . ASP A 1 99 ? -36.855 -38.239 41.245 1.00 33.28 99 ASP A N 1
ATOM 808 C CA . ASP A 1 99 ? -36.661 -39.678 41.023 1.00 33.28 99 ASP A CA 1
ATOM 809 C C . ASP A 1 99 ? -35.279 -40.022 40.443 1.00 33.28 99 ASP A C 1
ATOM 811 O O . ASP A 1 99 ? -34.736 -39.356 39.558 1.00 33.28 99 ASP A O 1
ATOM 815 N N . ALA A 1 100 ? -34.700 -41.075 41.005 1.00 47.06 100 ALA A N 1
ATOM 816 C CA . ALA A 1 100 ? -33.343 -41.539 40.811 1.00 47.06 100 ALA A CA 1
ATOM 817 C C . ALA A 1 100 ? -33.327 -42.712 39.822 1.00 47.06 100 ALA A C 1
ATOM 819 O O . ALA A 1 100 ? -33.396 -43.864 40.238 1.00 47.06 100 ALA A O 1
ATOM 820 N N . ASN A 1 101 ? -33.206 -42.439 38.519 1.00 50.53 101 ASN A N 1
ATOM 821 C CA . ASN A 1 101 ? -32.593 -43.346 37.530 1.00 50.53 101 ASN A CA 1
ATOM 822 C C . ASN A 1 101 ? -32.643 -42.740 36.119 1.00 50.53 101 ASN A C 1
ATOM 824 O O . ASN A 1 101 ? -33.705 -42.693 35.501 1.00 50.53 101 ASN A O 1
ATOM 828 N N . LYS A 1 102 ? -31.494 -42.368 35.543 1.00 45.78 102 LYS A N 1
ATOM 829 C CA . LYS A 1 102 ? -31.361 -42.340 34.079 1.00 45.78 102 LYS A CA 1
ATOM 830 C C . LYS A 1 102 ? -29.917 -42.620 33.657 1.00 45.78 102 LYS A C 1
ATOM 832 O O . LYS A 1 102 ? -28.987 -41.926 34.046 1.00 45.78 102 LYS A O 1
ATOM 837 N N . VAL A 1 103 ? -29.778 -43.711 32.912 1.00 58.28 103 VAL A N 1
ATOM 838 C CA . VAL A 1 103 ? -28.556 -44.382 32.436 1.00 58.28 103 VAL A CA 1
ATOM 839 C C . VAL A 1 103 ? -27.770 -43.483 31.455 1.00 58.28 103 VAL A C 1
ATOM 841 O O . VAL A 1 103 ? -28.414 -42.731 30.719 1.00 58.28 103 VAL A O 1
ATOM 844 N N . PRO A 1 104 ? -26.420 -43.534 31.398 1.00 56.06 104 PRO A N 1
ATOM 845 C CA . PRO A 1 104 ? -25.643 -42.693 30.482 1.00 56.06 104 PRO A CA 1
ATOM 846 C C . PRO A 1 104 ? -25.833 -43.086 29.005 1.00 56.06 104 PRO A C 1
ATOM 848 O O . PRO A 1 104 ? -26.012 -44.259 28.673 1.00 56.06 104 PRO A O 1
ATOM 851 N N . ALA A 1 105 ? -25.793 -42.083 28.123 1.00 59.88 105 ALA A N 1
ATOM 852 C CA . ALA A 1 105 ? -25.951 -42.223 26.673 1.00 59.88 105 ALA A CA 1
ATOM 853 C C . ALA A 1 105 ? -24.708 -42.853 26.000 1.00 59.88 105 ALA A C 1
ATOM 855 O O . ALA A 1 105 ? -23.595 -42.675 26.502 1.00 59.88 105 ALA A O 1
ATOM 856 N N . PRO A 1 106 ? -24.864 -43.576 24.870 1.00 59.06 106 PRO A N 1
ATOM 857 C CA . PRO A 1 106 ? -23.754 -44.259 24.216 1.00 59.06 106 PRO A CA 1
ATOM 858 C C . PRO A 1 106 ? -22.867 -43.298 23.409 1.00 59.06 106 PRO A C 1
ATOM 860 O O . PRO A 1 106 ? -23.334 -42.324 22.820 1.00 59.06 106 PRO A O 1
ATOM 863 N N . ILE A 1 107 ? -21.576 -43.625 23.381 1.00 52.25 107 ILE A N 1
ATOM 864 C CA . ILE A 1 107 ? -20.509 -42.936 22.641 1.00 52.25 107 ILE A CA 1
ATOM 865 C C . ILE A 1 107 ? -20.601 -43.278 21.142 1.00 52.25 107 ILE A C 1
ATOM 867 O O . ILE A 1 107 ? -20.773 -44.455 20.814 1.00 52.25 107 ILE A O 1
ATOM 871 N N . PRO A 1 108 ? -20.496 -42.290 20.234 1.00 58.56 108 PRO A N 1
ATOM 872 C CA . PRO A 1 108 ? -20.582 -42.522 18.796 1.00 58.56 108 PRO A CA 1
ATOM 873 C C . PRO A 1 108 ? -19.303 -43.161 18.236 1.00 58.56 108 PRO A C 1
ATOM 875 O O . PRO A 1 108 ? -18.205 -42.933 18.748 1.00 58.56 108 PRO A O 1
ATOM 878 N N . SER A 1 109 ? -19.493 -43.972 17.192 1.00 55.31 109 SER A N 1
ATOM 879 C CA . SER A 1 109 ? -18.461 -44.721 16.467 1.00 55.31 109 SER A CA 1
ATOM 880 C C . SER A 1 109 ? -17.856 -43.941 15.307 1.00 55.31 109 SER A C 1
ATOM 882 O O . SER A 1 109 ? -18.535 -43.029 14.787 1.00 55.31 109 SER A O 1
#